Protein 6HHE (pdb70)

Organism: Ceratitis capitata (NCBI:txid7213)

Radius of gyration: 13.27 Å; Cα contacts (8 Å, |Δi|>4): 137; chains: 1; bounding box: 27×30×31 Å

InterPro domains:
  IPR006170 Pheromone/general odorant binding protein [PF01395] (27-132)
  IPR006170 Pheromone/general odorant binding protein [SM00708] (37-134)
  IPR036728 Pheromone/general odorant binding protein superfamily [G3DSA:1.10.238.20] (21-147)
  IPR036728 Pheromone/general odorant binding protein superfamily [SSF47565] (25-135)

Foldseek 3Di:
DVLVVQLVVLCVVLVDDQVQLVCCLVVVNRDPDLSVLSSLLSSCVVVPQADPVLWGNLVVCVVPDDPVCVVLSVQLCVQQGFPDDDHNSVRSVSSVVSSCVRDVVVSSVVSVRSHD

Sequence (116 aa):
SGAKKLTNLCIKEETGVTEDLFIEAQETGKMPNNQRLKCFIHCVLDKIGLIDADNIVHLDNLLEILPPEFVPIVEEELHTTCGTQSGADGCETAFLTTECYIKTNPVILKLLFTTTFSE

Structure (mmCIF, N/CA/C/O backbone):
data_6HHE
#
_entry.id   6HHE
#
_cell.length_a   43.030
_cell.length_b   43.030
_cell.length_c   136.372
_cell.angle_alpha   90.00
_cell.angle_beta   90.00
_cell.angle_gamma   90.00
#
_symmetry.space_group_name_H-M   'P 41 21 2'
#
loop_
_entity.id
_entity.type
_entity.pdbx_description
1 polymer 'Odorant binding protein OBP69a'
2 non-polymer 'SULFATE ION'
3 non-polymer 2-(2-METHOXYETHOXY)ETHANOL
4 water water
#
loop_
_atom_site.group_PDB
_atom_site.id
_atom_site.type_symbol
_atom_site.label_atom_id
_atom_site.label_alt_id
_atom_site.label_comp_id
_atom_site.label_asym_id
_atom_site.label_entity_id
_atom_site.label_seq_id
_atom_site.pdbx_PDB_ins_code
_atom_site.Cartn_x
_atom_site.Cartn_y
_atom_site.Cartn_z
_atom_site.occupancy
_atom_site.B_iso_or_equiv
_atom_site.auth_seq_id
_atom_site.auth_comp_id
_atom_site.auth_asym_id
_atom_site.auth_atom_id
_atom_site.pdbx_PDB_model_num
ATOM 1 N N . SER A 1 9 ? 21.648 13.352 9.296 1.00 113.18 9 SER A N 1
ATOM 2 C CA . SER A 1 9 ? 21.329 13.735 7.925 1.00 106.12 9 SER A CA 1
ATOM 3 C C . SER A 1 9 ? 21.896 12.710 6.954 1.00 95.80 9 SER A C 1
ATOM 4 O O . SER A 1 9 ? 22.582 13.068 6.002 1.00 96.05 9 SER A O 1
ATOM 7 N N . GLY A 1 10 ? 21.590 11.434 7.198 1.00 84.23 10 GLY A N 1
ATOM 8 C CA . GLY A 1 10 ? 22.261 10.369 6.468 1.00 73.47 10 GLY A CA 1
ATOM 9 C C . GLY A 1 10 ? 22.017 10.423 4.972 1.00 67.33 10 GLY A C 1
ATOM 10 O O .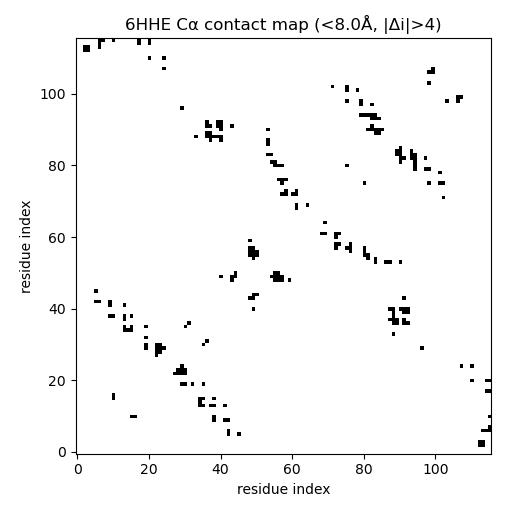 GLY A 1 10 ? 22.958 10.378 4.173 1.00 63.42 10 GLY A O 1
ATOM 11 N N . ALA A 1 11 ? 20.748 10.523 4.569 1.00 59.63 11 ALA A N 1
ATOM 12 C CA . ALA A 1 11 ? 20.426 10.447 3.147 1.00 53.42 11 ALA A CA 1
ATOM 13 C C . ALA A 1 11 ? 21.015 11.622 2.382 1.00 52.42 11 ALA A C 1
ATOM 14 O O . ALA A 1 11 ? 21.499 11.462 1.254 1.00 40.76 11 ALA A O 1
ATOM 16 N N . LYS A 1 12 ? 20.986 12.811 2.976 1.00 55.81 12 LYS A N 1
ATOM 17 C CA . LYS A 1 12 ? 21.585 13.967 2.322 1.00 61.97 12 LYS A CA 1
ATOM 18 C C . LYS A 1 12 ? 23.103 13.840 2.242 1.00 57.76 12 LYS A C 1
ATOM 19 O O . LYS A 1 12 ? 23.704 14.236 1.236 1.00 50.69 12 LYS A O 1
ATOM 25 N N . LYS A 1 13 ? 23.739 13.294 3.285 1.00 46.45 13 LYS A N 1
ATOM 26 C CA . LYS A 1 13 ? 25.174 13.029 3.220 1.00 47.13 13 LYS A CA 1
ATOM 27 C C . LYS A 1 13 ? 25.489 12.084 2.074 1.00 40.74 13 LYS A C 1
ATOM 28 O O . LYS A 1 13 ? 26.423 12.316 1.296 1.00 35.66 13 LYS A O 1
ATOM 34 N N . LEU A 1 14 ? 24.723 11.000 1.971 1.00 38.87 14 LEU A N 1
ATOM 35 C CA . LEU A 1 14 ? 24.922 10.022 0.908 1.00 40.96 14 LEU A CA 1
ATOM 36 C C . LEU A 1 14 ? 24.743 10.664 -0.471 1.00 35.06 14 LEU A C 1
ATOM 37 O O . LEU A 1 14 ? 25.561 10.460 -1.388 1.00 33.23 14 LEU A O 1
ATOM 42 N N . THR A 1 15 ? 23.657 11.432 -0.641 1.00 33.90 15 THR A N 1
ATOM 43 C CA . THR A 1 15 ? 23.374 12.081 -1.921 1.00 31.33 15 THR A CA 1
ATOM 44 C C . THR A 1 15 ? 24.511 13.000 -2.324 1.00 31.72 15 THR A C 1
ATOM 45 O O . THR A 1 15 ? 24.921 13.006 -3.492 1.00 29.33 15 THR A O 1
ATOM 49 N N . ASN A 1 16 ? 25.012 13.794 -1.380 1.00 32.16 16 ASN A N 1
ATOM 50 C CA . ASN A 1 16 ? 26.132 14.693 -1.648 1.00 34.58 16 ASN A CA 1
ATOM 51 C C . ASN A 1 16 ? 27.314 13.945 -2.211 1.00 32.76 16 ASN A C 1
ATOM 52 O O . ASN A 1 16 ? 27.893 14.364 -3.219 1.00 30.80 16 ASN A O 1
ATOM 57 N N . LEU A 1 17 ? 27.775 12.910 -1.490 1.00 28.30 17 LEU A N 1
ATOM 58 C CA . LEU A 1 17 ? 28.925 12.129 -1.931 1.00 30.30 17 LEU A CA 1
ATOM 59 C C . LEU A 1 17 ? 28.728 11.621 -3.346 1.00 26.31 17 LEU A C 1
ATOM 60 O O . LEU A 1 17 ? 29.612 11.744 -4.209 1.00 26.08 17 LEU A O 1
ATOM 65 N N . CYS A 1 18 ? 27.546 11.068 -3.607 1.00 26.45 18 CYS A N 1
ATOM 66 C CA . CYS A 1 18 ? 27.336 10.450 -4.910 1.00 23.78 18 CYS A CA 1
ATOM 67 C C . CYS A 1 18 ? 27.215 11.492 -6.016 1.00 29.55 18 CYS A C 1
ATOM 68 O O . CYS A 1 18 ? 27.685 11.253 -7.133 1.00 23.28 18 CYS A O 1
ATOM 71 N N . ILE A 1 19 ? 26.631 12.653 -5.727 1.00 27.45 19 ILE A N 1
ATOM 72 C CA . ILE A 1 19 ? 26.673 13.749 -6.693 1.00 27.33 19 ILE A CA 1
ATOM 73 C C . ILE A 1 19 ? 28.106 14.117 -7.035 1.00 29.13 19 ILE A C 1
ATOM 74 O O . ILE A 1 19 ? 28.458 14.270 -8.210 1.00 26.21 19 ILE A O 1
ATOM 79 N N . LYS A 1 20 ? 28.971 14.255 -6.020 1.00 23.22 20 LYS A N 1
ATOM 80 C CA . LYS A 1 20 ? 30.309 14.738 -6.297 1.00 22.67 20 LYS A CA 1
ATOM 81 C C . LYS A 1 20 ? 31.109 13.691 -7.060 1.00 30.33 20 LYS A C 1
ATOM 82 O O . LYS A 1 20 ? 31.880 14.027 -7.959 1.00 30.37 20 LYS A O 1
ATOM 88 N N A GLU A 1 21 ? 30.874 12.416 -6.719 0.58 23.02 21 GLU A N 1
ATOM 89 N N B GLU A 1 21 ? 30.940 12.400 -6.760 0.42 25.00 21 GLU A N 1
ATOM 90 C CA A GLU A 1 21 ? 31.604 11.293 -7.278 0.58 25.38 21 GLU A CA 1
ATOM 91 C CA B GLU A 1 21 ? 31.750 11.433 -7.504 0.42 23.21 21 GLU A CA 1
ATOM 92 C C A GLU A 1 21 ? 31.229 11.033 -8.734 0.58 20.70 21 GLU A C 1
ATOM 93 C C B GLU A 1 21 ? 31.268 11.244 -8.925 0.42 25.17 21 GLU A C 1
ATOM 94 O O A GLU A 1 21 ? 32.085 10.609 -9.521 0.58 23.68 21 GLU A O 1
ATOM 95 O O B GLU A 1 21 ? 32.065 10.971 -9.831 0.42 25.67 21 GLU A O 1
ATOM 106 N N . THR A 1 22 ? 29.962 11.291 -9.139 1.00 21.75 22 THR A N 1
ATOM 107 C CA . THR A 1 22 ? 29.462 10.968 -10.462 1.00 22.95 22 THR A CA 1
ATOM 108 C C . THR A 1 22 ? 29.316 12.164 -11.394 1.00 26.70 22 THR A C 1
ATOM 109 O O . THR A 1 22 ? 29.162 11.969 -12.612 1.00 23.15 22 THR A O 1
ATOM 113 N N . GLY A 1 23 ? 29.302 13.385 -10.862 1.00 22.90 23 GLY A N 1
ATOM 114 C CA . GLY A 1 23 ? 29.047 14.532 -11.718 1.00 22.23 23 GLY A CA 1
ATOM 115 C C . GLY A 1 23 ? 27.625 14.690 -12.228 1.00 20.09 23 GLY A C 1
ATOM 116 O O . GLY A 1 23 ? 27.395 15.543 -13.100 1.00 24.21 23 GLY A O 1
ATOM 117 N N . VAL A 1 24 ? 26.660 13.936 -11.691 1.00 22.87 24 VAL A N 1
ATOM 118 C CA . VAL A 1 24 ? 25.250 14.185 -12.003 1.00 24.06 24 VAL A CA 1
ATOM 119 C C . VAL A 1 24 ? 24.894 15.622 -11.647 1.00 24.39 24 VAL A C 1
ATOM 120 O O . VAL A 1 24 ? 25.386 16.180 -10.646 1.00 27.00 24 VAL A O 1
ATOM 124 N N . THR A 1 25 ? 24.066 16.245 -12.479 1.00 23.12 25 THR A N 1
ATOM 125 C CA . THR A 1 25 ? 23.685 17.635 -12.306 1.00 23.25 25 THR A CA 1
ATOM 126 C C . THR A 1 25 ? 22.186 17.746 -12.053 1.00 27.83 25 THR A C 1
ATOM 127 O O . THR A 1 25 ? 21.395 16.845 -12.389 1.00 24.27 25 THR A O 1
ATOM 131 N N . GLU A 1 26 ? 21.795 18.848 -11.403 1.00 26.87 26 GLU A N 1
ATOM 132 C CA . GLU A 1 26 ? 20.398 19.036 -11.004 1.00 30.16 26 GLU A CA 1
ATOM 133 C C . GLU A 1 26 ? 19.436 19.016 -12.190 1.00 25.67 26 GLU A C 1
ATOM 134 O O . GLU A 1 26 ? 18.299 18.557 -12.041 1.00 28.89 26 GLU A O 1
ATOM 140 N N . ASP A 1 27 ? 19.867 19.458 -13.377 1.00 26.33 27 ASP A N 1
ATOM 141 C CA . ASP A 1 27 ? 18.991 19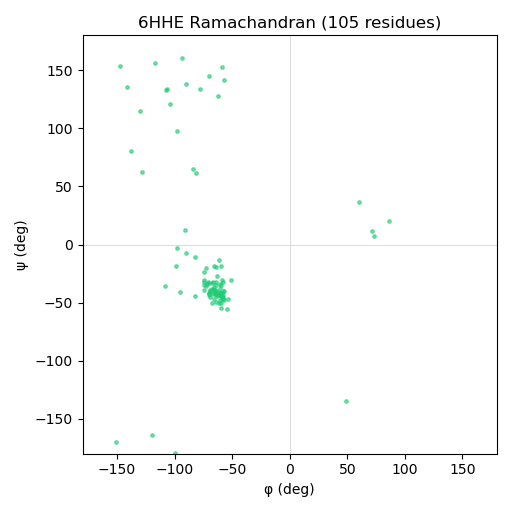.412 -14.548 1.00 25.72 27 ASP A CA 1
ATOM 142 C C . ASP A 1 27 ? 18.512 18.000 -14.857 1.00 24.02 27 ASP A C 1
ATOM 143 O O . ASP A 1 27 ? 17.368 17.828 -15.314 1.00 23.74 27 ASP A O 1
ATOM 148 N N . LEU A 1 28 ? 19.334 16.984 -14.579 1.00 23.10 28 LEU A N 1
ATOM 149 C CA . LEU A 1 28 ? 18.925 15.604 -14.822 1.00 18.78 28 LEU A CA 1
ATOM 150 C C . LEU A 1 28 ? 17.844 15.168 -13.852 1.00 20.85 28 LEU A C 1
ATOM 151 O O . LEU A 1 28 ? 16.900 14.469 -14.244 1.00 20.51 28 LEU A O 1
ATOM 156 N N . PHE A 1 29 ? 17.975 15.544 -12.583 1.00 22.57 29 PHE A N 1
ATOM 157 C CA . PHE A 1 29 ? 16.929 15.215 -11.616 1.00 22.94 29 PHE A CA 1
ATOM 158 C C . PHE A 1 29 ? 15.632 15.949 -11.935 1.00 23.64 29 PHE A C 1
ATOM 159 O O . PHE A 1 29 ? 14.534 15.359 -11.895 1.00 23.19 29 PHE A O 1
ATOM 167 N N . ILE A 1 30 ? 15.727 17.231 -12.303 1.00 23.43 30 ILE A N 1
ATOM 168 C CA . ILE A 1 30 ? 14.529 17.983 -12.674 1.00 25.74 30 ILE A CA 1
ATOM 169 C C . ILE A 1 30 ? 13.867 17.347 -13.883 1.00 23.28 30 ILE A C 1
ATOM 170 O O . ILE A 1 30 ? 12.640 17.182 -13.924 1.00 24.60 30 ILE A O 1
ATOM 175 N N . GLU A 1 31 ? 14.667 16.951 -14.880 1.00 21.58 31 GLU A N 1
ATOM 176 C CA . GLU A 1 31 ? 14.079 16.335 -16.071 1.00 20.30 31 GLU A CA 1
ATOM 177 C C . GLU A 1 31 ? 13.342 15.049 -15.725 1.00 20.33 31 GLU A C 1
ATOM 178 O O . GLU A 1 31 ? 12.234 14.819 -16.217 1.00 20.46 31 GLU A O 1
ATOM 184 N N . ALA A 1 32 ? 13.931 14.201 -14.880 1.00 20.49 32 ALA A N 1
ATOM 185 C CA . ALA A 1 32 ? 13.251 12.969 -14.464 1.00 22.05 32 ALA A CA 1
ATOM 186 C C . ALA A 1 32 ? 11.942 13.275 -13.772 1.00 25.39 32 ALA A C 1
ATOM 187 O O . ALA A 1 32 ? 10.922 12.641 -14.046 1.00 24.46 32 ALA A O 1
ATOM 189 N N . GLN A 1 33 ? 11.950 14.253 -12.870 1.00 21.55 33 GLN A N 1
ATOM 190 C CA . GLN A 1 33 ? 10.734 14.548 -12.116 1.00 24.23 33 GLN A CA 1
ATOM 191 C C . GLN A 1 33 ? 9.668 15.186 -12.992 1.00 27.73 33 GLN A C 1
ATOM 192 O O . GLN A 1 33 ? 8.483 14.820 -12.903 1.00 28.84 33 GLN A O 1
ATOM 198 N N . GLU A 1 34 ? 10.055 1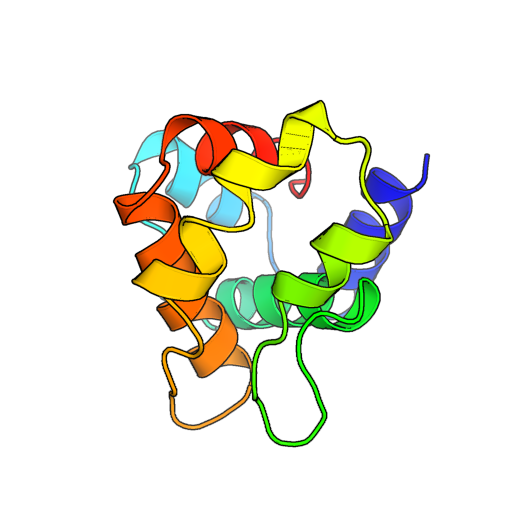6.135 -13.844 1.00 24.11 34 GLU A N 1
ATOM 199 C CA . GLU A 1 34 ? 9.090 16.898 -14.623 1.00 27.05 34 GLU A CA 1
ATOM 200 C C . GLU A 1 34 ? 8.514 16.068 -15.746 1.00 20.06 34 GLU A C 1
ATOM 201 O O . GLU A 1 34 ? 7.344 16.266 -16.112 1.00 23.81 34 GLU A O 1
ATOM 207 N N . THR A 1 35 ? 9.287 15.122 -16.286 1.00 21.59 35 THR A N 1
ATOM 208 C CA . THR A 1 35 ? 8.827 14.304 -17.406 1.00 21.19 35 THR A CA 1
ATOM 209 C C . THR A 1 35 ? 8.299 12.938 -17.000 1.00 25.34 35 THR A C 1
ATOM 210 O O . THR A 1 35 ? 7.566 12.320 -17.781 1.00 23.29 35 THR A O 1
ATOM 214 N N . GLY A 1 36 ? 8.625 12.456 -15.810 1.00 19.81 36 GLY A N 1
ATOM 215 C CA . GLY A 1 36 ? 8.270 11.103 -15.453 1.00 20.68 36 GLY A CA 1
ATOM 216 C C . GLY A 1 36 ? 9.080 10.024 -16.126 1.00 25.04 36 GLY A C 1
ATOM 217 O O . GLY A 1 36 ? 8.760 8.835 -15.970 1.00 27.73 36 GLY A O 1
ATOM 218 N N . LYS A 1 37 ? 10.140 10.401 -16.855 1.00 24.78 37 LYS A N 1
ATOM 219 C CA . LYS A 1 37 ? 10.970 9.473 -17.623 1.00 25.91 37 LYS A CA 1
ATOM 220 C C . LYS A 1 37 ? 12.403 9.804 -17.229 1.00 26.20 37 LYS A C 1
ATOM 221 O O . LYS A 1 37 ? 12.862 10.922 -17.468 1.00 27.49 37 LYS A O 1
ATOM 227 N N . MET A 1 38 ? 13.090 8.873 -16.575 1.00 22.58 38 MET A N 1
ATOM 228 C CA . MET A 1 38 ? 14.525 9.148 -16.282 1.00 21.92 38 MET A CA 1
ATOM 229 C C . MET A 1 38 ? 15.309 9.307 -17.576 1.00 21.46 38 MET A C 1
ATOM 230 O O . MET A 1 38 ? 15.245 8.427 -18.458 1.00 22.55 38 MET A O 1
ATOM 235 N N . PRO A 1 39 ? 16.054 10.384 -17.738 1.00 18.37 39 PRO A N 1
ATOM 236 C CA . PRO A 1 39 ? 16.832 10.530 -18.967 1.00 19.18 39 PRO A CA 1
ATOM 237 C C . PRO A 1 39 ? 17.988 9.537 -18.993 1.00 20.73 39 PRO A C 1
ATOM 238 O O . PRO A 1 39 ? 18.609 9.205 -17.958 1.00 19.96 39 PRO A O 1
ATOM 242 N N . ASN A 1 40 ? 18.291 9.042 -20.200 1.00 20.59 40 ASN A N 1
ATOM 243 C CA . ASN A 1 40 ? 19.341 8.040 -20.392 1.00 20.94 40 ASN A CA 1
ATOM 244 C C . ASN A 1 40 ? 20.720 8.685 -20.438 1.00 20.36 40 ASN A C 1
ATOM 245 O O . ASN A 1 40 ? 21.402 8.694 -21.460 1.00 26.58 40 ASN A O 1
ATOM 250 N N . ASN A 1 41 ? 21.088 9.336 -19.348 1.00 19.05 41 ASN A N 1
ATOM 251 C CA . ASN A 1 41 ? 22.373 10.005 -19.263 1.00 20.44 41 ASN A CA 1
ATOM 252 C C . ASN A 1 41 ? 23.230 9.176 -18.333 1.00 17.15 41 ASN A C 1
ATOM 253 O O . ASN A 1 41 ? 22.779 8.754 -17.226 1.00 18.17 41 ASN A O 1
ATOM 258 N N . GLN A 1 42 ? 24.453 8.913 -18.760 1.00 19.95 42 GLN A N 1
ATOM 259 C CA . GLN A 1 42 ? 25.314 8.034 -17.979 1.00 17.27 42 GLN A CA 1
ATOM 260 C C . GLN A 1 42 ? 25.585 8.548 -16.587 1.00 19.21 42 GLN A C 1
ATOM 261 O O . GLN A 1 42 ? 25.628 7.743 -15.670 1.00 19.49 42 GLN A O 1
ATOM 267 N N . ARG A 1 43 ? 25.676 9.873 -16.389 1.00 19.58 43 ARG A N 1
ATOM 268 C CA . ARG A 1 43 ? 25.944 10.339 -15.025 1.00 18.99 43 ARG A CA 1
ATOM 269 C C . ARG A 1 43 ? 24.782 10.043 -14.082 1.00 19.66 43 ARG A C 1
ATOM 270 O O . ARG A 1 43 ? 25.015 9.736 -12.920 1.00 20.12 43 ARG A O 1
ATOM 278 N N . LEU A 1 44 ? 23.536 10.056 -14.584 1.00 17.88 44 LEU A N 1
ATOM 279 C CA . LEU A 1 44 ? 22.403 9.681 -13.743 1.00 18.71 44 LEU A CA 1
ATOM 280 C C . LEU A 1 44 ? 22.432 8.191 -13.449 1.00 18.59 44 LEU A C 1
ATOM 281 O O . LEU A 1 44 ? 22.183 7.783 -12.312 1.00 19.08 44 LEU A O 1
ATOM 286 N N . LYS A 1 45 ? 22.749 7.362 -14.454 1.00 19.04 45 LYS A N 1
ATOM 287 C CA . LYS A 1 45 ? 22.853 5.926 -14.222 1.00 18.03 45 LYS A CA 1
ATOM 288 C C . LYS A 1 45 ? 23.883 5.653 -13.137 1.00 22.18 45 LYS A C 1
ATOM 289 O O . LYS A 1 45 ? 23.66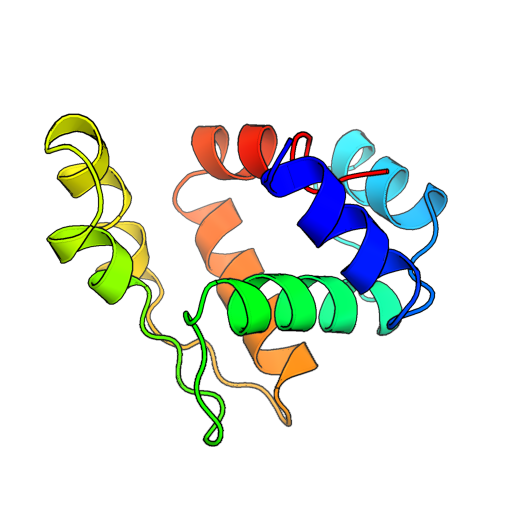0 4.827 -12.237 1.00 21.35 45 LYS A O 1
ATOM 295 N N . CYS A 1 46 ? 25.011 6.337 -13.203 1.00 20.13 46 CYS A N 1
ATOM 296 C CA . CYS A 1 46 ? 26.061 6.070 -12.233 1.00 21.07 46 CYS A CA 1
ATOM 297 C C . CYS A 1 46 ? 25.738 6.636 -10.864 1.00 19.82 46 CYS A C 1
ATOM 298 O O . CYS A 1 46 ? 26.156 6.033 -9.872 1.00 20.21 46 CYS A O 1
ATOM 301 N N . PHE A 1 47 ? 25.024 7.757 -10.785 1.00 19.74 47 PHE A N 1
ATOM 302 C CA . PHE A 1 47 ? 24.510 8.207 -9.490 1.00 19.58 47 PHE A CA 1
ATOM 303 C C . PHE A 1 47 ? 23.649 7.137 -8.852 1.00 22.24 47 PHE A C 1
ATOM 304 O O . PHE A 1 47 ? 23.752 6.879 -7.652 1.00 20.71 47 PHE A O 1
ATOM 312 N N . ILE A 1 48 ? 22.712 6.566 -9.619 1.00 18.58 48 ILE A N 1
ATOM 313 C CA . ILE A 1 48 ? 21.827 5.546 -9.069 1.00 20.22 48 ILE A CA 1
ATOM 314 C C . ILE A 1 48 ? 22.640 4.346 -8.608 1.00 23.82 48 ILE A C 1
ATOM 315 O O . ILE A 1 48 ? 22.445 3.850 -7.488 1.00 23.23 48 ILE A O 1
ATOM 320 N N . HIS A 1 49 ? 23.634 3.927 -9.401 1.00 20.51 49 HIS A N 1
ATOM 321 C CA . HIS A 1 49 ? 24.506 2.854 -8.943 1.00 21.79 49 HIS A CA 1
ATOM 322 C C . HIS A 1 49 ? 25.220 3.223 -7.648 1.00 24.43 49 HIS A C 1
ATOM 323 O O . HIS A 1 49 ? 25.311 2.397 -6.737 1.00 24.27 49 HIS A O 1
ATOM 330 N N . CYS A 1 50 ? 25.701 4.461 -7.553 1.00 21.59 50 CYS A N 1
ATOM 331 C CA . CYS A 1 50 ? 26.431 4.946 -6.372 1.00 22.95 50 CYS A CA 1
ATOM 332 C C . CYS A 1 50 ? 25.570 4.825 -5.132 1.00 25.28 50 CYS A C 1
ATOM 333 O O . CYS A 1 50 ? 26.050 4.365 -4.080 1.00 25.97 50 CYS A O 1
ATOM 336 N N . VAL A 1 51 ? 24.309 5.239 -5.236 1.00 23.42 51 VAL A N 1
ATOM 337 C CA . VAL A 1 51 ? 23.398 5.179 -4.099 1.00 25.92 51 VAL A CA 1
ATOM 338 C C . VAL A 1 51 ? 23.172 3.735 -3.689 1.00 28.35 51 VAL A C 1
ATOM 339 O O . VAL A 1 51 ? 23.310 3.394 -2.507 1.00 27.86 51 VAL A O 1
ATOM 343 N N . LEU A 1 52 ? 22.856 2.859 -4.643 1.00 24.29 52 LEU A N 1
ATOM 344 C CA . LEU A 1 52 ? 22.651 1.445 -4.319 1.00 27.19 52 LEU A CA 1
ATOM 345 C C . LEU A 1 52 ? 23.882 0.842 -3.663 1.00 31.31 52 LEU A C 1
ATOM 346 O O . LEU A 1 52 ? 23.775 0.038 -2.720 1.00 31.58 52 LEU A O 1
ATOM 351 N N . ASP A 1 53 ? 25.062 1.212 -4.149 1.00 28.22 53 ASP A N 1
ATOM 352 C CA . ASP A 1 53 ? 26.295 0.646 -3.625 1.00 27.00 53 ASP A CA 1
ATOM 353 C C . ASP A 1 53 ? 26.559 1.136 -2.210 1.00 31.19 53 ASP A C 1
ATOM 354 O O . ASP A 1 53 ? 26.960 0.344 -1.347 1.00 34.25 53 ASP A O 1
ATOM 359 N N . LYS A 1 54 ? 26.278 2.420 -1.939 1.00 29.94 54 LYS A N 1
ATOM 360 C CA . LYS A 1 54 ? 26.504 3.004 -0.612 1.00 30.24 54 LYS A CA 1
ATOM 361 C C . LYS A 1 54 ? 25.612 2.351 0.434 1.00 36.78 54 LYS A C 1
ATOM 362 O O . LYS A 1 54 ? 26.013 2.215 1.604 1.00 39.97 54 LYS A O 1
ATOM 368 N N . ILE A 1 55 ? 24.397 1.972 0.042 1.00 30.73 55 ILE A N 1
ATOM 369 C CA . ILE A 1 55 ? 23.465 1.307 0.949 1.00 30.99 55 ILE A CA 1
ATOM 370 C C . ILE A 1 55 ? 23.737 -0.182 1.052 1.00 36.97 55 ILE A C 1
ATOM 371 O O . ILE A 1 55 ? 23.201 -0.847 1.947 1.00 45.36 55 ILE A O 1
ATOM 376 N N . GLY A 1 56 ? 24.584 -0.724 0.206 1.00 34.63 56 GLY A N 1
ATOM 377 C CA . GLY A 1 56 ? 24.854 -2.140 0.211 1.00 31.96 56 GLY A CA 1
ATOM 378 C C . GLY A 1 56 ? 23.930 -3.011 -0.604 1.00 39.74 56 GLY A C 1
ATOM 379 O O . GLY A 1 56 ? 23.887 -4.221 -0.361 1.00 39.83 56 GLY A O 1
ATOM 380 N N . LEU A 1 57 ? 23.210 -2.452 -1.580 1.00 30.79 57 LEU A N 1
ATOM 381 C C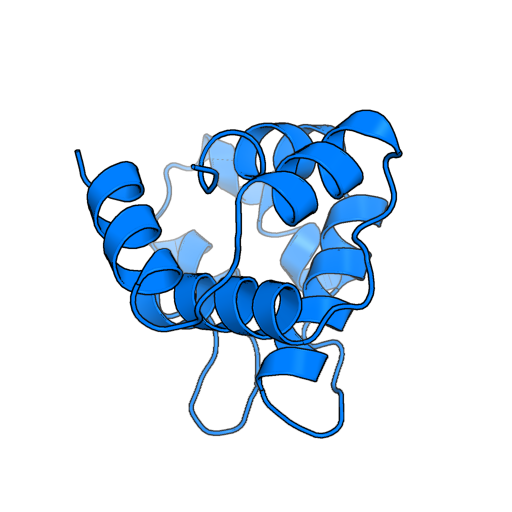A . LEU A 1 57 ? 22.172 -3.186 -2.306 1.00 28.67 57 LEU A CA 1
ATOM 382 C C . LEU A 1 57 ? 22.616 -3.765 -3.646 1.00 28.46 57 LEU A C 1
ATOM 383 O O . LEU A 1 57 ? 21.802 -4.424 -4.314 1.00 31.00 57 LEU A O 1
ATOM 388 N N . ILE A 1 58 ? 23.852 -3.522 -4.072 1.00 30.08 58 ILE A N 1
ATOM 389 C CA . ILE A 1 58 ? 24.336 -4.124 -5.302 1.00 33.22 58 ILE A CA 1
ATOM 390 C C . ILE A 1 58 ? 25.788 -4.518 -5.076 1.00 39.42 58 ILE A C 1
ATOM 391 O O . ILE A 1 58 ? 26.570 -3.760 -4.488 1.00 37.50 58 ILE A O 1
ATOM 396 N N . ASP A 1 59 ? 26.142 -5.718 -5.513 1.00 39.07 59 ASP A N 1
ATOM 397 C CA . ASP A 1 59 ? 27.436 -6.288 -5.159 1.00 39.47 59 ASP A CA 1
ATOM 398 C C . ASP A 1 59 ? 28.432 -6.099 -6.297 1.00 46.18 59 ASP A C 1
ATOM 399 O O . ASP A 1 59 ? 28.118 -5.536 -7.346 1.00 38.15 59 ASP A O 1
ATOM 404 N N . ALA A 1 60 ? 29.654 -6.602 -6.091 1.00 47.11 60 ALA A N 1
ATOM 405 C CA . ALA A 1 60 ? 30.701 -6.420 -7.091 1.00 51.82 60 ALA A CA 1
ATOM 406 C C . ALA A 1 60 ? 30.402 -7.144 -8.394 1.00 49.92 60 ALA A C 1
ATOM 407 O O . ALA A 1 60 ? 31.005 -6.819 -9.418 1.00 53.33 60 ALA A O 1
ATOM 409 N N . ASP A 1 61 ? 29.506 -8.121 -8.383 1.00 43.76 61 ASP A N 1
ATOM 410 C CA . ASP A 1 61 ? 29.111 -8.803 -9.606 1.00 49.37 61 ASP A CA 1
ATOM 411 C C . ASP A 1 61 ? 27.906 -8.149 -10.265 1.00 46.11 61 ASP A C 1
ATOM 412 O O . ASP A 1 61 ? 27.299 -8.751 -11.158 1.00 43.72 61 ASP A O 1
ATOM 417 N N . ASN A 1 62 ? 27.542 -6.947 -9.826 1.00 42.41 62 ASN A N 1
ATOM 418 C CA . ASN A 1 62 ? 26.386 -6.221 -10.363 1.00 43.28 62 ASN A CA 1
ATOM 419 C C . ASN A 1 62 ? 25.080 -6.990 -10.167 1.00 44.02 62 ASN A C 1
ATOM 420 O O . ASN A 1 62 ? 24.193 -6.961 -11.021 1.00 38.11 62 ASN A O 1
ATOM 425 N N . ILE A 1 63 ? 24.949 -7.688 -9.041 1.00 41.87 63 ILE A N 1
ATOM 426 C CA . ILE A 1 63 ? 23.694 -8.343 -8.681 1.00 39.69 63 ILE A CA 1
ATOM 427 C C . ILE A 1 63 ? 23.048 -7.551 -7.558 1.00 31.05 63 ILE A C 1
ATOM 428 O O . ILE A 1 63 ? 23.721 -7.144 -6.598 1.00 30.91 63 ILE A O 1
ATOM 433 N N . VAL A 1 64 ? 21.754 -7.299 -7.694 1.00 33.96 64 VAL A N 1
ATOM 434 C CA . VAL A 1 64 ? 21.033 -6.478 -6.732 1.00 29.66 64 VAL A CA 1
ATOM 435 C C . VAL A 1 64 ? 20.463 -7.351 -5.626 1.00 31.12 64 VAL A C 1
ATOM 436 O O . VAL A 1 64 ? 19.881 -8.402 -5.897 1.00 40.51 64 VAL A O 1
ATOM 440 N N . HIS A 1 65 ? 20.566 -6.876 -4.391 1.00 28.12 65 HIS A N 1
ATOM 441 C CA . HIS A 1 65 ? 20.065 -7.605 -3.216 1.00 28.31 65 HIS A CA 1
ATOM 442 C C . HIS A 1 65 ? 19.167 -6.700 -2.403 1.00 28.59 65 HIS A C 1
ATOM 443 O O . HIS A 1 65 ? 19.450 -6.370 -1.259 1.00 29.99 65 HIS A O 1
ATOM 450 N N . LEU A 1 66 ? 18.062 -6.273 -3.008 1.00 24.44 66 LEU A N 1
ATOM 451 C CA . LEU A 1 66 ? 17.132 -5.414 -2.295 1.00 24.05 66 LEU A CA 1
ATOM 452 C C . LEU A 1 66 ? 1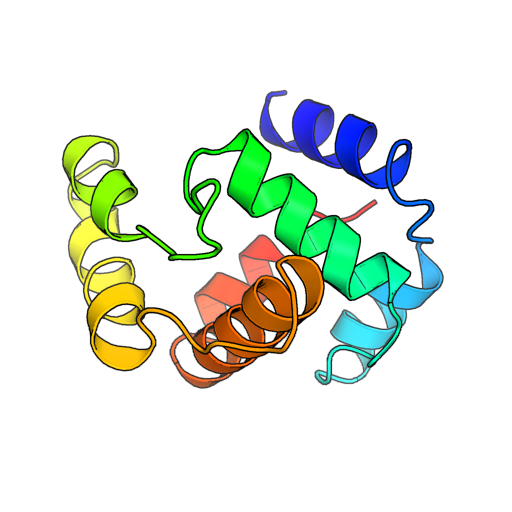6.542 -6.130 -1.085 1.00 26.02 66 LEU A C 1
ATOM 453 O O . LEU A 1 66 ? 16.141 -5.484 -0.108 1.00 26.40 66 LEU A O 1
ATOM 458 N N . ASP A 1 67 ? 16.470 -7.463 -1.132 1.00 25.72 67 ASP A N 1
ATOM 459 C CA . ASP A 1 67 ? 15.920 -8.191 -0.006 1.00 24.87 67 ASP A CA 1
ATOM 460 C C . ASP A 1 67 ? 16.721 -7.983 1.274 1.00 35.51 67 ASP A C 1
ATOM 461 O O . ASP A 1 67 ? 16.202 -8.277 2.351 1.00 28.45 67 ASP A O 1
ATOM 466 N N . ASN A 1 68 ? 17.928 -7.421 1.182 1.00 31.53 68 ASN A N 1
ATOM 467 C CA . ASN A 1 68 ? 18.708 -7.102 2.379 1.00 39.01 68 ASN A CA 1
ATOM 468 C C . ASN A 1 68 ? 17.954 -6.139 3.278 1.00 38.37 68 ASN A C 1
ATOM 469 O O . ASN A 1 68 ? 18.030 -6.233 4.509 1.00 45.99 68 ASN A O 1
ATOM 474 N N . LEU A 1 69 ? 17.194 -5.227 2.679 1.00 31.60 69 LEU A N 1
ATOM 475 C CA . LEU A 1 69 ? 16.418 -4.268 3.460 1.00 29.68 69 LEU A CA 1
ATOM 476 C C . LEU A 1 69 ? 15.418 -4.941 4.390 1.00 37.03 69 LEU A C 1
ATOM 477 O O . LEU A 1 69 ? 14.933 -4.291 5.326 1.00 39.58 69 LEU A O 1
ATOM 482 N N . LEU A 1 70 ? 15.080 -6.207 4.140 1.00 29.35 70 LEU A N 1
ATOM 483 C CA . LEU A 1 70 ? 14.037 -6.896 4.902 1.00 31.66 70 LEU A CA 1
ATOM 484 C C . LEU A 1 70 ? 14.498 -7.233 6.309 1.00 43.67 70 LEU A C 1
ATOM 485 O O . LEU A 1 70 ? 13.699 -7.217 7.252 1.00 47.44 70 LEU A O 1
ATOM 490 N N . GLU A 1 71 ? 15.770 -7.580 6.470 1.00 42.76 71 GLU A N 1
ATOM 491 C CA . GLU A 1 71 ? 16.280 -7.804 7.817 1.00 52.36 71 GLU A CA 1
ATOM 492 C C . GLU A 1 71 ? 16.450 -6.492 8.573 1.00 54.95 71 GLU A C 1
ATOM 493 O O . GLU A 1 71 ? 16.451 -6.496 9.810 1.00 60.06 71 GLU A O 1
ATOM 499 N N . ILE A 1 72 ? 16.524 -5.383 7.845 1.00 53.42 72 ILE A N 1
ATOM 500 C CA . ILE A 1 72 ? 16.849 -4.063 8.367 1.00 52.79 72 ILE A CA 1
ATOM 501 C C . ILE A 1 72 ? 15.600 -3.243 8.677 1.00 46.52 72 ILE A C 1
ATOM 502 O O . ILE A 1 72 ? 15.575 -2.470 9.633 1.00 37.19 72 ILE A O 1
ATOM 507 N N . LEU A 1 73 ? 14.596 -3.305 7.830 1.00 37.68 73 LEU A N 1
ATOM 508 C CA . LEU A 1 73 ? 13.612 -2.246 7.984 1.00 30.44 73 LEU A CA 1
ATOM 509 C C . LEU A 1 73 ? 12.481 -2.674 8.889 1.00 25.15 73 LEU A C 1
ATOM 510 O O . LEU A 1 73 ? 12.267 -3.882 9.134 1.00 30.52 73 LEU A O 1
ATOM 515 N N . PRO A 1 74 ? 11.755 -1.684 9.418 1.00 30.00 74 PRO A N 1
ATOM 516 C CA . PRO A 1 74 ? 10.606 -1.984 10.228 1.00 36.34 74 PRO A CA 1
ATOM 517 C C . PRO A 1 74 ? 9.609 -2.790 9.425 1.00 23.65 74 PRO A C 1
ATOM 518 O O . PRO A 1 74 ? 9.557 -2.697 8.177 1.00 24.44 74 PRO A O 1
ATOM 522 N N . PRO A 1 75 ? 8.813 -3.600 10.091 1.00 26.65 75 PRO A N 1
ATOM 523 C CA . PRO A 1 75 ? 7.853 -4.448 9.396 1.00 28.22 75 PRO A CA 1
ATOM 524 C C . PRO A 1 75 ? 6.982 -3.699 8.403 1.00 24.11 75 PRO A C 1
ATOM 525 O O . PRO A 1 75 ? 6.606 -4.294 7.397 1.00 23.40 75 PRO A O 1
ATOM 529 N N . GLU A 1 76 ? 6.671 -2.415 8.622 1.00 26.75 76 GLU A N 1
ATOM 530 C CA . GLU A 1 76 ? 5.766 -1.726 7.713 1.00 22.01 76 GLU A CA 1
ATOM 531 C C . GLU A 1 76 ? 6.326 -1.608 6.304 1.00 20.48 76 GLU A C 1
ATOM 532 O O . GLU A 1 76 ? 5.548 -1.397 5.368 1.00 21.30 76 GLU A O 1
ATOM 538 N N . PHE A 1 77 ? 7.649 -1.748 6.115 1.00 20.78 77 PHE A N 1
ATOM 539 C CA . PHE A 1 77 ? 8.233 -1.700 4.774 1.00 20.22 77 PHE A CA 1
ATOM 540 C C . PHE A 1 77 ? 8.320 -3.042 4.074 1.00 19.35 77 PHE A C 1
ATOM 541 O O . PHE A 1 77 ? 8.715 -3.078 2.902 1.00 19.63 77 PHE A O 1
ATOM 549 N N . VAL A 1 78 ? 8.018 -4.141 4.766 1.00 19.81 78 VAL A N 1
ATOM 550 C CA . VAL A 1 78 ? 8.245 -5.462 4.177 1.00 22.70 78 VAL A CA 1
ATOM 551 C C . VAL A 1 78 ? 7.468 -5.677 2.887 1.00 20.42 78 VAL A C 1
ATOM 552 O O . VAL A 1 78 ? 8.087 -6.072 1.879 1.00 20.99 78 VAL A O 1
ATOM 556 N N . PRO A 1 79 ? 6.157 -5.426 2.823 1.00 22.82 79 PRO A N 1
ATOM 557 C CA . PRO A 1 79 ? 5.430 -5.739 1.588 1.00 22.02 79 PRO A CA 1
ATOM 558 C C . PRO A 1 79 ? 5.965 -4.966 0.399 1.00 19.40 79 PRO A C 1
ATOM 559 O O . PRO A 1 79 ? 6.083 -5.511 -0.702 1.00 21.76 79 PRO A O 1
ATOM 563 N N . ILE A 1 80 ? 6.356 -3.717 0.619 1.00 19.37 80 ILE A N 1
ATOM 564 C CA . ILE A 1 80 ? 6.846 -2.907 -0.499 1.00 18.33 80 ILE A CA 1
ATOM 565 C C . ILE A 1 80 ? 8.181 -3.421 -1.000 1.00 18.05 80 ILE A C 1
ATOM 566 O O . ILE A 1 80 ? 8.405 -3.558 -2.219 1.00 17.69 80 ILE A O 1
ATOM 571 N N . VAL A 1 81 ? 9.102 -3.719 -0.074 1.00 17.79 81 VAL A N 1
ATOM 572 C CA . VAL A 1 81 ? 10.401 -4.233 -0.490 1.00 17.68 81 VAL A CA 1
ATOM 573 C C . VAL A 1 81 ? 10.276 -5.592 -1.138 1.00 19.14 81 VAL A C 1
ATOM 574 O O . VAL A 1 81 ? 10.901 -5.853 -2.173 1.00 20.24 81 VAL A O 1
ATOM 578 N N A GLU A 1 82 ? 9.491 -6.485 -0.523 0.24 21.20 82 GLU A N 1
ATOM 579 N N B GLU A 1 82 ? 9.480 -6.489 -0.545 0.76 19.72 82 GLU A N 1
ATOM 580 C CA A GLU A 1 82 ? 9.249 -7.806 -1.092 0.24 22.84 82 GLU A CA 1
ATOM 581 C CA B GLU A 1 82 ? 9.310 -7.807 -1.150 0.76 20.28 82 GLU A CA 1
ATOM 582 C C A GLU A 1 82 ? 8.793 -7.705 -2.538 0.24 22.02 82 GLU A C 1
ATOM 583 C C B GLU A 1 82 ? 8.790 -7.707 -2.566 0.76 21.74 82 GLU A C 1
ATOM 584 O O A GLU A 1 82 ? 9.316 -8.400 -3.413 0.24 22.40 82 GLU A O 1
ATOM 585 O O B GLU A 1 82 ? 9.258 -8.431 -3.442 0.76 23.53 82 GLU A O 1
ATOM 596 N N . GLU A 1 83 ? 7.825 -6.827 -2.805 1.00 19.89 83 GLU A N 1
ATOM 597 C CA . GLU A 1 83 ? 7.259 -6.745 -4.144 1.00 19.71 83 GLU A CA 1
ATOM 598 C C . GLU A 1 83 ? 8.287 -6.239 -5.148 1.00 21.35 83 GLU A C 1
ATOM 599 O O . GLU A 1 83 ? 8.377 -6.761 -6.277 1.00 21.49 83 GLU A O 1
ATOM 605 N N . LEU A 1 84 ? 9.084 -5.234 -4.775 1.00 18.94 84 LEU A N 1
ATOM 606 C CA . LEU A 1 84 ? 10.109 -4.732 -5.699 1.00 17.27 84 LEU A CA 1
ATOM 607 C C . LEU A 1 84 ? 11.172 -5.774 -5.981 1.00 22.23 84 LEU A C 1
ATOM 608 O O . LEU A 1 84 ? 11.571 -5.979 -7.143 1.00 22.31 84 LEU A O 1
ATOM 613 N N . HIS A 1 85 ? 11.584 -6.501 -4.950 1.00 19.59 85 HIS A N 1
ATOM 614 C CA . HIS A 1 85 ? 12.589 -7.529 -5.106 1.00 20.28 85 HIS A CA 1
ATOM 615 C C . HIS A 1 85 ? 12.089 -8.666 -5.983 1.00 22.06 85 HIS A C 1
ATOM 616 O O . HIS A 1 85 ? 12.776 -9.093 -6.926 1.00 23.78 85 HIS A O 1
ATOM 623 N N . THR A 1 86 ? 10.873 -9.139 -5.723 1.00 21.64 86 THR A N 1
ATOM 624 C CA . THR A 1 86 ? 10.402 -10.309 -6.482 1.00 22.08 86 THR A CA 1
ATOM 625 C C . THR A 1 86 ? 10.030 -9.917 -7.901 1.00 25.49 86 THR A C 1
ATOM 626 O O . THR A 1 86 ? 10.257 -10.705 -8.839 1.00 28.09 86 THR A O 1
ATOM 630 N N . THR A 1 87 ? 9.485 -8.700 -8.098 1.00 21.68 87 THR A N 1
ATOM 631 C CA . THR A 1 87 ? 9.067 -8.312 -9.447 1.00 21.17 87 THR A CA 1
ATOM 632 C C . THR A 1 87 ? 10.261 -7.986 -10.316 1.00 24.00 87 THR A C 1
ATOM 633 O O . THR A 1 87 ? 10.257 -8.291 -11.519 1.00 28.36 87 THR A O 1
ATOM 637 N N . CYS A 1 88 ? 11.267 -7.329 -9.750 1.00 23.36 88 CYS A N 1
ATOM 638 C CA . CYS A 1 88 ? 12.319 -6.693 -10.520 1.00 23.31 88 CYS A CA 1
ATOM 639 C C . CYS A 1 88 ? 13.646 -7.416 -10.424 1.00 29.97 88 CYS A C 1
ATOM 640 O O . CYS A 1 88 ? 14.381 -7.446 -11.416 1.00 29.86 88 CYS A O 1
ATOM 643 N N . GLY A 1 89 ? 13.965 -7.984 -9.265 1.00 26.22 89 GLY A N 1
ATOM 644 C CA . GLY A 1 89 ? 15.242 -8.676 -9.113 1.00 25.93 89 GLY A CA 1
ATOM 645 C C . GLY A 1 89 ? 16.388 -7.832 -9.625 1.00 26.49 89 GLY A C 1
ATOM 646 O O . GLY A 1 89 ? 16.507 -6.646 -9.298 1.00 26.43 89 GLY A O 1
ATOM 647 N N . THR A 1 90 ? 17.282 -8.452 -10.384 1.00 26.60 90 THR A N 1
ATOM 648 C CA . THR A 1 90 ? 18.356 -7.746 -11.065 1.00 28.73 90 THR A CA 1
ATOM 649 C C . THR A 1 90 ? 17.987 -7.647 -12.540 1.00 31.85 90 THR A C 1
ATOM 650 O O . THR A 1 90 ? 17.735 -8.666 -13.197 1.00 34.07 90 THR A O 1
ATOM 654 N N . GLN A 1 91 ? 17.897 -6.422 -13.057 1.00 26.59 91 GLN A N 1
ATOM 655 C CA . GLN A 1 91 ? 17.709 -6.204 -14.483 1.00 28.92 91 GLN A CA 1
ATOM 656 C C . GLN A 1 91 ? 19.095 -5.908 -15.041 1.00 33.51 91 GLN A C 1
ATOM 657 O O . GLN A 1 91 ? 19.578 -4.774 -14.965 1.00 27.83 91 GLN A O 1
ATOM 663 N N . SER A 1 92 ? 19.745 -6.928 -15.599 1.00 32.46 92 SER A 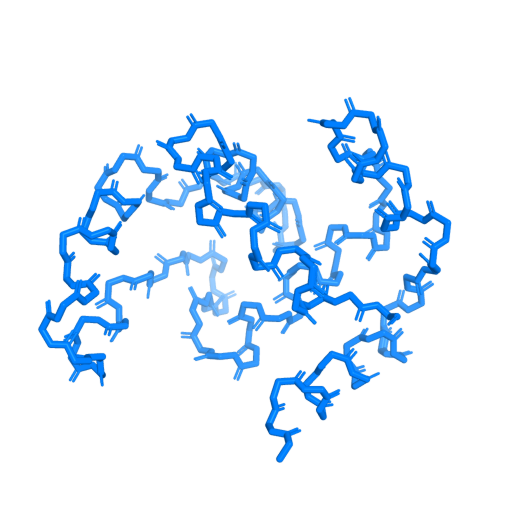N 1
ATOM 664 C CA . SER A 1 92 ? 21.168 -6.821 -15.908 1.00 36.08 92 SER A CA 1
ATOM 665 C C . SER A 1 92 ? 21.428 -6.022 -17.177 1.00 34.89 92 SER A C 1
ATOM 666 O O . SER A 1 92 ? 20.785 -6.236 -18.211 1.00 37.55 92 SER A O 1
ATOM 669 N N . GLY A 1 93 ? 22.392 -5.117 -17.095 1.00 32.52 93 GLY A N 1
ATOM 670 C CA . GLY A 1 93 ? 22.911 -4.427 -18.253 1.00 33.64 93 GLY A CA 1
ATOM 671 C C . GLY A 1 93 ? 24.388 -4.719 -18.391 1.00 37.62 93 GLY A C 1
ATOM 672 O O . GLY A 1 93 ? 24.915 -5.599 -17.701 1.00 38.17 93 GLY A O 1
ATOM 673 N N . ALA A 1 94 ? 25.071 -3.917 -19.192 1.00 38.23 94 ALA A N 1
ATOM 674 C CA . ALA A 1 94 ? 26.447 -4.221 -19.570 1.00 41.90 94 ALA A CA 1
ATOM 675 C C . ALA A 1 94 ? 27.433 -3.970 -18.435 1.00 49.57 94 ALA A C 1
ATOM 676 O O . ALA A 1 94 ? 28.525 -4.548 -18.423 1.00 50.01 94 ALA A O 1
ATOM 678 N N . ASP A 1 95 ? 27.085 -3.110 -17.486 1.00 44.85 95 ASP A N 1
ATOM 679 C CA . ASP A 1 95 ? 27.960 -2.819 -16.359 1.00 43.72 95 ASP A CA 1
ATOM 680 C C . ASP A 1 95 ? 27.082 -2.445 -15.177 1.00 35.87 95 ASP A C 1
ATOM 681 O O . ASP A 1 95 ? 25.860 -2.598 -15.227 1.00 35.42 95 ASP A O 1
ATOM 686 N N . GLY A 1 96 ? 27.709 -1.942 -14.112 1.00 38.17 96 GLY A N 1
ATOM 687 C CA . GLY A 1 96 ? 26.956 -1.674 -12.898 1.00 35.44 96 GLY A CA 1
ATOM 688 C C . GLY A 1 96 ? 25.991 -0.515 -13.052 1.00 29.76 96 GLY A C 1
ATOM 689 O O . GLY A 1 96 ? 24.868 -0.562 -12.522 1.00 29.33 96 GLY A O 1
ATOM 690 N N . CYS A 1 97 ? 26.418 0.547 -13.742 1.00 28.71 97 CYS A N 1
ATOM 691 C CA . CYS A 1 97 ? 25.550 1.705 -13.892 1.00 25.27 97 CYS A CA 1
ATOM 692 C C . CYS A 1 97 ? 24.339 1.352 -14.735 1.00 26.37 97 CYS A C 1
ATOM 693 O O . CYS A 1 97 ? 23.224 1.742 -14.380 1.00 23.17 97 CYS A O 1
ATOM 696 N N . GLU A 1 98 ? 24.521 0.598 -15.829 1.00 25.34 98 GLU A N 1
ATOM 697 C CA . GLU A 1 98 ? 23.372 0.177 -16.638 1.00 23.69 98 GLU A CA 1
ATOM 698 C C . GLU A 1 98 ? 22.437 -0.729 -15.838 1.00 24.26 98 GLU A C 1
ATOM 699 O O . GLU A 1 98 ? 21.210 -0.569 -15.893 1.00 24.67 98 GLU A O 1
ATOM 705 N N . THR A 1 99 ? 22.980 -1.704 -15.097 1.00 24.78 99 THR A N 1
ATOM 706 C CA . THR A 1 99 ? 22.138 -2.545 -14.243 1.00 25.09 99 THR A CA 1
ATOM 707 C C . THR A 1 99 ? 21.363 -1.711 -13.232 1.00 20.97 99 THR A C 1
ATOM 708 O O . THR A 1 99 ? 20.160 -1.932 -13.032 1.00 22.37 99 THR A O 1
ATOM 712 N N . ALA A 1 100 ? 22.030 -0.761 -12.561 1.00 21.08 100 ALA A N 1
ATOM 713 C CA . ALA A 1 100 ? 21.299 0.061 -11.595 1.00 19.28 100 ALA A CA 1
ATOM 714 C C . ALA A 1 100 ? 20.150 0.797 -12.271 1.00 22.78 100 ALA A C 1
ATOM 715 O O . ALA A 1 100 ? 19.040 0.882 -11.714 1.00 21.67 100 ALA A O 1
ATOM 717 N N . PHE A 1 101 ? 20.396 1.324 -13.473 1.00 22.99 101 PHE A N 1
ATOM 718 C CA . PHE A 1 101 ? 19.390 2.105 -14.189 1.00 20.25 101 PHE A CA 1
ATOM 719 C C . PHE A 1 101 ? 18.229 1.242 -14.616 1.00 18.77 101 PHE A C 1
ATOM 720 O O . PHE A 1 101 ? 17.063 1.604 -14.369 1.00 19.67 101 PHE A O 1
ATOM 728 N N . LEU A 1 102 ? 18.522 0.111 -15.270 1.00 21.61 102 LEU A N 1
ATOM 729 C CA . LEU A 1 102 ? 17.453 -0.786 -15.732 1.00 21.30 102 LEU A CA 1
ATOM 730 C C . LEU A 1 102 ? 16.638 -1.324 -14.561 1.00 21.44 102 LEU A C 1
ATOM 731 O O . LEU A 1 102 ? 15.404 -1.440 -14.659 1.00 22.37 102 LEU A O 1
ATOM 736 N N . THR A 1 103 ? 17.313 -1.681 -13.453 1.00 19.59 103 THR A N 1
ATOM 737 C CA . THR A 1 103 ? 16.589 -2.191 -12.298 1.00 19.75 103 THR A CA 1
ATOM 738 C C . THR A 1 103 ? 15.705 -1.100 -11.722 1.00 19.94 103 THR A C 1
ATOM 739 O O . THR A 1 103 ? 14.541 -1.355 -11.381 1.00 19.79 103 THR A O 1
ATOM 743 N N . THR A 1 104 ? 16.200 0.150 -11.690 1.00 19.29 104 THR A N 1
ATOM 744 C CA . THR A 1 104 ? 15.401 1.241 -11.135 1.00 18.08 104 THR A CA 1
ATOM 745 C C . THR A 1 104 ? 14.235 1.596 -12.055 1.00 19.65 104 THR A C 1
ATOM 746 O O . THR A 1 104 ? 13.156 1.949 -11.544 1.00 20.27 104 THR A O 1
ATOM 750 N N . GLU A 1 105 ? 14.421 1.439 -13.371 1.00 21.29 105 GLU A N 1
ATOM 751 C CA . GLU A 1 105 ? 13.292 1.607 -14.282 1.00 21.61 105 GLU A CA 1
ATOM 752 C C . GLU A 1 105 ? 12.199 0.621 -13.936 1.00 21.32 105 GLU A C 1
ATOM 753 O O . GLU A 1 105 ? 10.999 0.976 -13.943 1.00 21.68 105 GLU A O 1
ATOM 759 N N . CYS A 1 106 ? 12.576 -0.627 -13.622 1.00 19.63 106 CYS A N 1
ATOM 760 C CA . CYS A 1 106 ? 11.590 -1.620 -13.206 1.00 22.09 106 CYS A CA 1
ATOM 761 C C . CYS A 1 106 ? 10.929 -1.210 -11.881 1.00 18.65 106 CYS A C 1
ATOM 762 O O . CYS A 1 106 ? 9.697 -1.303 -11.729 1.00 19.34 106 CYS A O 1
ATOM 765 N N . TYR A 1 107 ? 11.715 -0.732 -10.913 1.00 17.80 107 TYR A N 1
ATOM 766 C CA . TYR A 1 107 ? 11.126 -0.266 -9.646 1.00 17.37 107 TYR A CA 1
ATOM 767 C C . TYR A 1 107 ? 10.103 0.831 -9.862 1.00 17.62 107 TYR A C 1
ATOM 768 O O . TYR A 1 107 ? 9.056 0.836 -9.202 1.00 18.15 107 TYR A O 1
ATOM 777 N N . ILE A 1 108 ? 10.380 1.764 -10.778 1.00 19.43 108 ILE A N 1
ATOM 778 C CA . ILE A 1 108 ? 9.493 2.905 -11.010 1.00 17.21 108 ILE A CA 1
ATOM 779 C C . ILE A 1 108 ? 8.180 2.427 -11.603 1.00 19.91 108 ILE A C 1
ATOM 780 O O . ILE A 1 108 ? 7.098 2.930 -11.234 1.00 22.17 108 ILE A O 1
ATOM 785 N N . LYS A 1 109 ? 8.251 1.427 -12.501 1.00 19.74 109 LYS A N 1
ATOM 786 C CA . LYS A 1 109 ? 7.030 0.839 -13.070 1.00 22.18 109 LYS A CA 1
ATOM 787 C C . LYS A 1 109 ? 6.236 0.081 -12.018 1.00 23.06 109 LYS A C 1
ATOM 788 O O . LYS A 1 109 ? 4.988 0.097 -12.042 1.00 24.45 109 LYS A O 1
ATOM 794 N N . THR A 1 110 ? 6.925 -0.543 -11.044 1.00 19.65 110 THR A N 1
ATOM 795 C CA . THR A 1 110 ? 6.296 -1.432 -10.067 1.00 19.18 110 THR A CA 1
ATOM 796 C C . THR A 1 110 ? 5.664 -0.675 -8.918 1.00 20.21 110 THR A C 1
ATOM 797 O O . THR A 1 110 ? 4.538 -0.997 -8.515 1.00 22.85 110 THR A O 1
ATOM 801 N N . ASN A 1 111 ? 6.353 0.328 -8.375 1.00 18.20 111 ASN A N 1
ATOM 802 C CA . ASN A 1 111 ? 5.814 1.128 -7.285 1.00 17.58 111 ASN A CA 1
ATOM 803 C C . ASN A 1 111 ? 6.132 2.595 -7.510 1.00 17.75 111 ASN A C 1
ATOM 804 O O . ASN A 1 111 ? 7.082 3.143 -6.932 1.00 18.35 111 ASN A O 1
ATOM 809 N N . PRO A 1 112 ? 5.367 3.269 -8.350 1.00 19.40 112 PRO A N 1
ATOM 810 C CA . PRO A 1 112 ? 5.665 4.662 -8.636 1.00 20.17 112 PRO A CA 1
ATOM 811 C C . PRO A 1 112 ? 5.546 5.584 -7.452 1.00 20.00 112 PRO A C 1
ATOM 812 O O . PRO A 1 112 ? 6.257 6.589 -7.400 1.00 21.04 112 PRO A O 1
ATOM 816 N N . VAL A 1 113 ? 4.635 5.314 -6.512 1.00 17.85 113 VAL A N 1
ATOM 817 C CA . VAL A 1 113 ? 4.511 6.182 -5.352 1.00 17.30 113 VAL A CA 1
ATOM 818 C C . VAL A 1 113 ? 5.814 6.205 -4.598 1.00 18.23 113 VAL A C 1
ATOM 819 O O . VAL A 1 113 ? 6.374 7.264 -4.315 1.00 18.89 113 VAL A O 1
ATOM 823 N N . ILE A 1 114 ? 6.304 5.013 -4.220 1.00 16.25 114 ILE A N 1
ATOM 824 C CA . ILE A 1 114 ? 7.525 4.978 -3.445 1.00 17.11 114 ILE A CA 1
ATOM 825 C C . ILE A 1 114 ? 8.704 5.526 -4.240 1.00 17.63 114 ILE A C 1
ATOM 826 O O . ILE A 1 114 ? 9.552 6.242 -3.684 1.00 18.20 114 ILE A O 1
ATOM 831 N N . LEU A 1 115 ? 8.824 5.178 -5.530 1.00 17.12 115 LEU A N 1
ATOM 832 C CA . LEU A 1 115 ? 10.008 5.618 -6.250 1.00 16.82 115 LEU A CA 1
ATOM 833 C C . LEU A 1 115 ? 9.979 7.133 -6.473 1.00 20.59 115 LEU A C 1
ATOM 834 O O . LEU A 1 115 ? 11.032 7.783 -6.451 1.00 19.45 115 LEU A O 1
ATOM 839 N N . LYS A 1 116 ? 8.791 7.727 -6.656 1.00 19.63 116 LYS A N 1
ATOM 840 C CA . LYS A 1 116 ? 8.752 9.198 -6.775 1.00 18.48 116 LYS A CA 1
ATOM 841 C C . LYS A 1 116 ? 9.208 9.872 -5.484 1.00 22.96 116 LYS A C 1
ATOM 842 O O . LYS A 1 116 ? 9.967 10.850 -5.5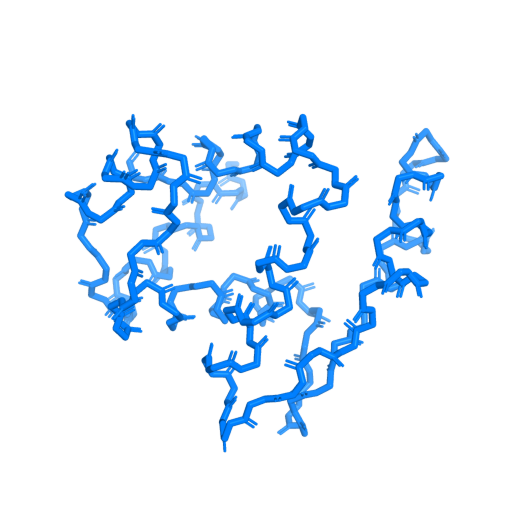24 1.00 23.04 116 LYS A O 1
ATOM 848 N N . LEU A 1 117 ? 8.764 9.379 -4.316 1.00 20.12 117 LEU A N 1
ATOM 849 C CA . LEU A 1 117 ? 9.268 9.950 -3.069 1.00 22.42 117 LEU A CA 1
ATOM 850 C C . LEU A 1 117 ? 10.766 9.730 -2.907 1.00 25.12 117 LEU A C 1
ATOM 851 O O . LEU A 1 117 ? 11.475 10.641 -2.476 1.00 25.59 117 LEU A O 1
ATOM 856 N N . LEU A 1 118 ? 11.287 8.549 -3.281 1.00 21.64 118 LEU A N 1
ATOM 857 C CA . LEU A 1 118 ? 12.722 8.338 -3.127 1.00 22.30 118 LEU A CA 1
ATOM 858 C C . LEU A 1 118 ? 13.495 9.273 -4.044 1.00 22.95 118 LEU A C 1
ATOM 859 O O . LEU A 1 118 ? 14.553 9.782 -3.674 1.00 23.76 118 LEU A O 1
ATOM 864 N N . PHE A 1 119 ? 12.980 9.534 -5.238 1.00 20.65 119 PHE A N 1
ATOM 865 C CA . PHE A 1 119 ? 13.686 10.427 -6.142 1.00 23.49 119 PHE A CA 1
ATOM 866 C C . PHE A 1 119 ? 13.741 11.838 -5.591 1.00 24.82 119 PHE A C 1
ATOM 867 O O . PHE A 1 119 ? 14.737 12.545 -5.819 1.00 28.96 119 PHE A O 1
ATOM 875 N N A THR A 1 120 ? 12.728 12.283 -4.866 0.52 24.01 120 THR A N 1
ATOM 876 N N B THR A 1 120 ? 12.712 12.259 -4.845 0.48 24.31 120 THR A N 1
ATOM 877 C CA A THR A 1 120 ? 12.872 13.606 -4.286 0.52 23.87 120 THR A CA 1
ATOM 878 C CA B THR A 1 120 ? 12.724 13.583 -4.232 0.48 24.55 120 THR A CA 1
ATOM 879 C C A THR A 1 120 ? 13.919 13.571 -3.175 0.52 26.79 120 THR A C 1
ATOM 880 C C B THR A 1 120 ? 13.648 13.625 -3.016 0.48 28.27 120 THR A C 1
ATOM 881 O O A THR A 1 120 ? 14.698 14.523 -3.018 0.52 35.19 120 THR A O 1
ATOM 882 O O B THR A 1 120 ? 14.069 14.719 -2.621 0.48 38.85 120 THR A O 1
ATOM 889 N N . THR A 1 121 ? 13.995 12.461 -2.451 1.00 27.35 121 THR A N 1
ATOM 890 C CA . THR A 1 121 ? 14.944 12.324 -1.346 1.00 30.02 121 THR A CA 1
ATOM 891 C C . THR A 1 121 ? 16.368 12.355 -1.861 1.00 44.69 121 THR A C 1
ATOM 892 O O . THR A 1 121 ? 17.163 13.232 -1.500 1.00 43.20 121 THR A O 1
ATOM 896 N N . PHE A 1 122 ? 16.701 11.385 -2.711 1.00 39.28 122 PHE A N 1
ATOM 897 C CA . PHE A 1 122 ? 18.034 11.264 -3.299 1.00 46.42 122 PHE A CA 1
ATOM 898 C C . PHE A 1 122 ? 18.144 12.165 -4.528 1.00 44.84 122 PHE A C 1
ATOM 899 O O . PHE A 1 122 ? 18.261 11.717 -5.666 1.00 42.94 122 PHE A O 1
ATOM 907 N N . SER A 1 123 ? 18.049 13.464 -4.261 1.00 34.26 123 SER A N 1
ATOM 908 C CA . SER A 1 123 ? 18.084 14.518 -5.258 1.00 39.51 123 SER A CA 1
ATOM 909 C C . SER A 1 123 ? 18.734 15.743 -4.641 1.00 54.35 123 SER A C 1
ATOM 910 O O . SER A 1 123 ? 18.684 15.952 -3.425 1.00 54.84 123 SER A O 1
ATOM 913 N N . GLU A 1 124 ? 19.321 16.562 -5.502 1.00 66.72 124 GLU A N 1
ATOM 914 C CA . GLU A 1 124 ? 20.114 17.714 -5.090 1.00 79.03 124 GLU A CA 1
ATOM 915 C C . GLU A 1 124 ? 19.212 18.905 -4.801 1.00 77.73 124 GLU A C 1
ATOM 916 O O . GLU A 1 124 ? 18.625 18.992 -3.727 1.00 78.92 124 GLU A O 1
#

Secondary structure (DSSP, 8-state):
-HHHHHHHHHHHHH---HHHHHHHHHHSS----HHHHHHHHHHHHHHT-B-TTS-B-GGGHHHHS-GGGHHHHHHHHHHHS----SSHHHHHHHHHHHHHHH-HHHHHHHHHHS--

Nearest PDB structures (foldseek):
  6hhe-assembly1_A  TM=1.009E+00  e=1.763E-18  Ceratitis capitata
  3r1v-assembly2_B  TM=9.095E-01  e=1.219E-06  Anopheles gambiae
  4pt1-assembly2_B  TM=8.490E-01  e=1.141E-05  Locusta migratoria
  3k1e-assembly2_A  TM=8.377E-01  e=7.453E-06  Aedes aegypti
  5dic-assembly1_A  TM=7.630E-01  e=5.345E-05  Phormia regina

Solvent-accessible surface area: 6454 Å² total; per-residue (Å²): 113,45,40,100,129,31,2,62,98,0,23,154,117,26,38,4,58,61,86,10,2,72,80,8,84,142,75,60,139,13,21,95,57,97,92,0,14,37,6,14,44,5,12,15,68,86,67,42,7,8,53,110,109,46,74,7,61,12,51,58,29,56,162,117,53,56,109,122,84,47,86,51,8,86,83,10,56,103,81,4,24,41,73,88,30,104,67,10,24,35,1,0,2,68,0,7,50,25,11,45,164,35,22,62,100,46,10,144,112,74,30,87,54,36,9,115

B-factor: mean 33.23, std 15.89, range [15.36, 118.8]

=== Feature glossary ===
A reading guide for the features in this record.

Start from the sequence.

  · Sequence gives the chain of amino acids in standard one-letter code (A=alanine, C=cysteine, …, Y=tyrosine), read N→C. It is the only feature that is directly encoded by the gene; all structural features are derived from the folded form of this sequence.

Fold it, and you get atomic coordinates and the backbone conformation that goes with them.

  · The mmCIF table is the protein's shape written out atom by atom. For each backbone N, Cα, C, and carbonyl O, it records an (x, y, z) coordinate triple in Å plus the residue type, chain letter, and residue number.

  · Backbone dihedral angles. Every residue except chain termini has a φ (preceding-C → N → Cα → C) and a ψ (N → Cα → C → next-N). They are reported in degrees following the IUPAC sign convention. Secondary structure is essentially a statement about which (φ, ψ) basin each residue occupies.

  · DSSP 8-state secondary structure assigns each residue one of H (α-helix), G (3₁₀-helix), I (π-helix), E (extended β-strand), B (isolated β-bridge), T (hydrogen-bonded turn), S (bend), or '-' (coil). The assignment is computed from backbone hydrogen-bond geometry via the Kabsch–Sander algorithm.

  · P-SEA three-state annotation labels each residue as helix, strand, or coil based purely on the geometry of the Cα trace. It serves as a fallback when the full backbone (and thus DSSP) is unavailable.

Summarize the fold with a handful of shape descriptors and a per-residue structural alphabet.

  · Radius of gyration (Rg) is the root-mean-square distance of Cα atoms from their centroid — a single number for overall size and compactness. A globular domain of N residues has Rg ≈ 2.2·N^0.38 Å; an extended or disordered chain has a much larger Rg. The Cα contact count is the number of residue pairs whose Cα atoms are within 8 Å and are more than four positions apart in sequence — a standard proxy for tertiary packing density. The bounding box is the smallest axis-aligned box enclosing all Cα atoms.

  · Foldseek's 3Di representation compresses backbone geometry into a per-residue letter drawn from a learned twenty-state alphabet. It captures the tertiary interaction pattern around each residue — which residues are packed against it in space, regardless of where they are in sequence.

  · Accessible surface area quantifies burial. A residue with SASA near zero is packed into the hydrophobic core; one with SASA >100 Å² sits on the surface. Computed here via the Shrake–Rupley numerical algorithm with a 1.4 Å probe.

Ask how reliable the model is.

  · For AlphaFold models, the B-factor field carries pLDDT — the model's own estimate of local accuracy on a 0–100 scale. Regions with pLDDT<50 should be treated as essentially unmodeled; they often correspond to intrinsically disordered segments.

  · For experimental (PDB) structures, the B-factor (temperature factor) quantifies the positional spread of each atom in the crystal — a combination of thermal vibration and static disorder — in units of Å². High B-factors mark flexible loops or poorly resolved regions; low B-factors mark the rigid, well-ordered core.

  · PAE(i, j) answers: if I align the predicted and true structures on residue i, how far off (in Å) do I expect residue j to be? A block-diagonal PAE matrix with low values on the blocks and high values off-diagonal is the signature of a multi-domain protein with confidently predicted domains but uncertain inter-domain orientation.

Place it in context: what it resembles, what it is annotated as, and how it looks.

  · Structural nearest neighbors (via Foldseek easy-search vs the PDB). Reported per hit: target PDB id, E-value, and alignment TM-score. A TM-score above ~0.5 is the conventional threshold for 'same fold'.

  · Functional annotations link the protein to curated databases. InterPro entries identify conserved domains and families by matching the sequence against member-database signatures (Pfam, PROSITE, CDD, …). Gene Ontology (GO) terms describe molecular function, biological process, and cellular component in a controlled vocabulary. CATH places the structure in a hierarchical fold classification (Class/Architecture/Topology/Homologous-superfamily). The organism is the source species.

  · Plot images: a contact map (which residues are close in 3D, as an N×N binary image), a Ramachandran scatter (backbone torsion angles, revealing secondary-structure composition at a glance), and — for AlphaFold structures — a PAE heatmap (pairwise prediction confidence).

  · Structure images are PyMOL renders from six orthogonal camera directions. Cartoon representation draws helices as coils and strands as arrows; sticks shows the backbone as bonds; surface shows the solvent-excluded envelope. Rainbow coloring maps sequence position to hue (blue→red, N→C); chain coloring assigns a distinct color per polypeptide.